Protein AF-A0A961PTL6-F1 (afdb_monomer_lite)

Radius of gyration: 27.82 Å; chains: 1; bounding box: 52×42×67 Å

Secondary structure (DSSP, 8-state):
------S-SHHHHHHHTTSS-------SS--HHHHSSPPP--S-HHHHHSS-HHHHHHHHHHHHHHHHHHHHHHHHHHHHHHHHHHHHHHHHHHT-

Sequence (96 aa):
MHRLRYVAPFFFAALIAGCAPGFPEIEPRFEASARDAPWPDFMPTAMILDADPADFERAAAEIRALNYRAQRLRQRALLLQAPIEIAQDRLRNARR

Structure (mmCIF, N/CA/C/O backbone):
data_AF-A0A961PTL6-F1
#
_entry.id   AF-A0A961PTL6-F1
#
loop_
_atom_site.group_PDB
_atom_site.id
_atom_site.type_symbol
_atom_site.label_atom_id
_atom_site.label_alt_id
_atom_site.label_comp_id
_atom_site.label_asym_id
_atom_site.label_entity_id
_atom_site.label_seq_id
_atom_site.pdbx_PDB_ins_code
_atom_site.Cartn_x
_atom_site.Cartn_y
_atom_site.Cartn_z
_atom_site.occupancy
_atom_site.B_iso_or_equiv
_atom_site.auth_seq_id
_atom_site.auth_comp_id
_atom_site.auth_asym_id
_atom_site.auth_atom_id
_atom_site.pdbx_PDB_model_num
ATOM 1 N N . MET A 1 1 ? -22.112 -22.421 42.036 1.00 39.41 1 MET A N 1
ATOM 2 C CA . MET A 1 1 ? -21.612 -23.723 41.540 1.00 39.41 1 MET A CA 1
ATOM 3 C C . MET A 1 1 ? -21.347 -23.605 40.044 1.00 39.41 1 MET A C 1
ATOM 5 O O . MET A 1 1 ? -22.289 -23.515 39.269 1.00 39.41 1 MET A O 1
ATOM 9 N N . HIS A 1 2 ? -20.074 -23.502 39.656 1.00 39.38 2 HIS A N 1
ATOM 10 C CA . HIS A 1 2 ? -19.629 -23.359 38.267 1.00 39.38 2 HIS A CA 1
ATOM 11 C C . HIS A 1 2 ? -19.557 -24.730 37.582 1.00 39.38 2 HIS A C 1
ATOM 13 O O . HIS A 1 2 ? -18.879 -25.620 38.088 1.00 39.38 2 HIS A O 1
ATOM 19 N N . ARG A 1 3 ? -20.202 -24.900 36.420 1.00 46.59 3 ARG A N 1
ATOM 20 C CA . ARG A 1 3 ? -19.927 -26.024 35.512 1.00 46.59 3 ARG A CA 1
ATOM 21 C C . ARG A 1 3 ? -19.127 -25.518 34.308 1.00 46.59 3 ARG A C 1
ATOM 23 O O . ARG A 1 3 ? -19.655 -24.846 33.428 1.00 46.59 3 ARG A O 1
ATOM 30 N N . LEU A 1 4 ? -17.827 -25.812 34.372 1.00 51.00 4 LEU A N 1
ATOM 31 C CA . LEU A 1 4 ? -16.827 -25.888 33.298 1.00 51.00 4 LEU A CA 1
ATOM 32 C C . LEU A 1 4 ? -17.477 -26.342 31.971 1.00 51.00 4 LEU A C 1
ATOM 34 O O . LEU A 1 4 ? -18.157 -27.362 31.953 1.00 51.00 4 LEU A O 1
ATOM 38 N N . ARG A 1 5 ? -17.431 -25.569 30.871 1.00 59.25 5 ARG A N 1
ATOM 39 C CA . ARG A 1 5 ? -16.279 -25.399 29.950 1.00 59.25 5 ARG A CA 1
ATOM 40 C C . ARG A 1 5 ? -15.563 -26.725 29.713 1.00 59.25 5 ARG A C 1
ATOM 42 O O . ARG A 1 5 ? -14.823 -27.072 30.603 1.00 59.25 5 ARG A O 1
ATOM 49 N N . TYR A 1 6 ? -15.756 -27.392 28.566 1.00 56.16 6 TYR A N 1
ATOM 50 C CA . TYR A 1 6 ? -14.759 -28.201 27.819 1.00 56.16 6 TYR A CA 1
ATOM 51 C C . TYR A 1 6 ? -15.441 -28.915 26.630 1.00 56.16 6 TYR A C 1
ATOM 53 O O . TYR A 1 6 ? -15.659 -30.117 26.662 1.00 56.16 6 TYR A O 1
ATOM 61 N N . VAL A 1 7 ? -15.803 -28.188 25.567 1.00 54.47 7 VAL A N 1
ATOM 62 C CA . VAL A 1 7 ? -16.173 -28.823 24.273 1.00 54.47 7 VAL A CA 1
ATOM 63 C C . VAL A 1 7 ? -15.273 -28.343 23.124 1.00 54.47 7 VAL A C 1
ATOM 65 O O . VAL A 1 7 ? -15.330 -28.852 22.015 1.00 54.47 7 VAL A O 1
ATOM 68 N N . ALA A 1 8 ? -14.353 -27.412 23.382 1.00 53.66 8 ALA A N 1
ATOM 69 C CA . ALA A 1 8 ? -13.593 -26.748 22.326 1.00 53.66 8 ALA A CA 1
ATOM 70 C C . ALA A 1 8 ? -12.129 -27.197 22.082 1.00 53.66 8 ALA A C 1
ATOM 72 O O . ALA A 1 8 ? -11.458 -26.467 21.356 1.00 53.66 8 ALA A O 1
ATOM 73 N N . PRO A 1 9 ? -11.559 -28.310 22.605 1.00 52.81 9 PRO A N 1
ATOM 74 C CA . PRO A 1 9 ? -10.168 -28.622 22.263 1.00 52.81 9 PRO A CA 1
ATOM 75 C C . PRO A 1 9 ? -10.015 -29.297 20.887 1.00 52.81 9 PRO A C 1
ATOM 77 O O . PRO A 1 9 ? -8.949 -29.204 20.289 1.00 52.81 9 PRO A O 1
ATOM 80 N N . PHE A 1 10 ? -11.058 -29.935 20.339 1.00 51.75 10 PHE A N 1
ATOM 81 C CA . PHE A 1 10 ? -10.911 -30.731 19.109 1.00 51.75 10 PHE A CA 1
ATOM 82 C C . PHE A 1 10 ? -10.824 -29.908 17.818 1.00 51.75 10 PHE A C 1
ATOM 84 O O . PHE A 1 10 ? -10.187 -30.342 16.863 1.00 51.75 10 PHE A O 1
ATOM 91 N N . PHE A 1 11 ? -11.410 -28.709 17.779 1.00 51.78 11 PHE A N 1
ATOM 92 C CA . PHE A 1 11 ? -11.436 -27.913 16.546 1.00 51.78 11 PHE A CA 1
ATOM 93 C C . PHE A 1 11 ? -10.107 -27.195 16.263 1.00 51.78 11 PHE A C 1
ATOM 95 O O . PHE A 1 11 ? -9.783 -26.927 15.110 1.00 51.78 11 PHE A O 1
ATOM 102 N N . PHE A 1 12 ? -9.307 -26.913 17.297 1.00 51.88 12 PHE A N 1
ATOM 103 C CA . PHE A 1 12 ? -8.042 -26.188 17.139 1.00 51.88 12 PHE A CA 1
ATOM 104 C C . PHE A 1 12 ? -6.887 -27.087 16.670 1.00 51.88 12 PHE A C 1
ATOM 106 O O . PHE A 1 12 ? -6.002 -26.621 15.960 1.00 51.88 12 PHE A O 1
ATOM 113 N N . ALA A 1 13 ? -6.912 -28.383 17.002 1.00 53.38 13 ALA A N 1
ATOM 114 C CA . ALA A 1 13 ? -5.872 -29.325 16.582 1.00 53.38 13 ALA A CA 1
ATOM 115 C C . ALA A 1 13 ? -5.925 -29.639 15.072 1.00 53.38 13 ALA A C 1
ATOM 117 O O . ALA A 1 13 ? -4.883 -29.804 14.441 1.00 53.38 13 ALA A O 1
ATOM 118 N N . ALA A 1 14 ? -7.120 -29.649 14.470 1.00 53.31 14 ALA A N 1
ATOM 119 C CA . ALA A 1 14 ? -7.286 -29.913 13.038 1.00 53.31 14 ALA A CA 1
ATOM 120 C C . ALA A 1 14 ? -6.770 -28.768 12.142 1.00 53.31 14 ALA A C 1
ATOM 122 O O . ALA A 1 14 ? -6.383 -29.005 11.002 1.00 53.31 14 ALA A O 1
ATOM 123 N N . LEU A 1 15 ? -6.721 -27.535 12.658 1.00 51.97 15 LEU A N 1
ATOM 124 C CA . LEU A 1 15 ? -6.325 -26.350 11.887 1.00 51.97 15 LEU A CA 1
ATOM 125 C C . LEU A 1 15 ? -4.797 -26.166 11.812 1.00 51.97 15 LEU A C 1
ATOM 127 O O . LEU A 1 15 ? -4.300 -25.502 10.908 1.00 51.97 15 LEU A O 1
ATOM 131 N N . ILE A 1 16 ? -4.047 -26.792 12.725 1.00 53.25 16 ILE A N 1
ATOM 132 C CA . ILE A 1 16 ? -2.576 -26.730 12.762 1.00 53.25 16 ILE A CA 1
ATOM 133 C C . ILE A 1 16 ? -1.958 -27.832 11.885 1.00 53.25 16 ILE A C 1
ATOM 135 O O . ILE A 1 16 ? -0.947 -27.597 11.230 1.00 53.25 16 ILE A O 1
ATOM 139 N N . ALA A 1 17 ? -2.602 -29.002 11.790 1.00 53.53 17 ALA A N 1
ATOM 140 C CA . ALA A 1 17 ? -2.128 -30.112 10.957 1.00 53.53 17 ALA A CA 1
ATOM 141 C C . ALA A 1 17 ? -2.189 -29.822 9.443 1.00 53.53 17 ALA A C 1
ATOM 143 O O . ALA A 1 17 ? -1.496 -30.470 8.667 1.00 53.53 17 ALA A O 1
ATOM 144 N N . GLY A 1 18 ? -2.991 -28.840 9.018 1.00 52.59 18 GLY A N 1
ATOM 145 C CA . GLY A 1 18 ? -3.062 -28.407 7.619 1.00 52.59 18 GLY A CA 1
ATOM 146 C C . GLY A 1 18 ? -2.045 -27.329 7.224 1.00 52.59 18 GLY A C 1
ATOM 147 O O . GLY A 1 18 ? -2.005 -26.966 6.053 1.00 52.59 18 GLY A O 1
ATOM 148 N N . CYS A 1 19 ? -1.258 -26.789 8.168 1.00 57.62 19 CYS A N 1
ATOM 149 C CA . CYS A 1 19 ? -0.528 -25.529 7.961 1.00 57.62 19 CYS A CA 1
ATOM 150 C C . CYS A 1 19 ? 0.999 -25.592 8.158 1.00 57.62 19 CYS A C 1
ATOM 152 O O . CYS A 1 19 ? 1.635 -24.543 8.153 1.00 57.62 19 CYS A O 1
ATOM 154 N N . ALA A 1 20 ? 1.606 -26.774 8.322 1.00 53.38 20 ALA A N 1
ATOM 155 C CA . ALA A 1 20 ? 3.055 -26.988 8.164 1.00 53.38 20 ALA A CA 1
ATOM 156 C C . ALA A 1 20 ? 3.411 -28.477 8.367 1.00 53.38 20 ALA A C 1
ATOM 158 O O . ALA A 1 20 ? 2.770 -29.099 9.212 1.00 53.38 20 ALA A O 1
ATOM 159 N N . PRO A 1 21 ? 4.458 -29.052 7.736 1.00 50.78 21 PRO A N 1
ATOM 160 C CA . PRO A 1 21 ? 5.463 -28.421 6.880 1.00 50.78 21 PRO A CA 1
ATOM 161 C C . PRO A 1 21 ? 5.810 -29.292 5.655 1.00 50.78 21 PRO A C 1
ATOM 163 O O . PRO A 1 21 ? 6.560 -30.257 5.745 1.00 50.78 21 PRO A O 1
ATOM 166 N N . GLY A 1 22 ? 5.317 -28.913 4.484 1.00 53.38 22 GLY A N 1
ATOM 167 C CA . GLY A 1 22 ? 5.916 -29.321 3.214 1.00 53.38 22 GLY A CA 1
ATOM 168 C C . GLY A 1 22 ? 6.670 -28.140 2.627 1.00 53.38 22 GLY A C 1
ATOM 169 O O . GLY A 1 22 ? 6.349 -27.712 1.524 1.00 53.38 22 GLY A O 1
ATOM 170 N N . PHE A 1 23 ? 7.570 -27.519 3.397 1.00 54.09 23 PHE A N 1
ATOM 171 C CA . PHE A 1 23 ? 8.484 -26.556 2.789 1.00 54.09 23 PHE A CA 1
ATOM 172 C C . PHE A 1 23 ? 9.328 -27.372 1.806 1.00 54.09 23 PHE A C 1
ATOM 174 O O . PHE A 1 23 ? 9.905 -28.368 2.251 1.00 54.09 23 PHE A O 1
ATOM 181 N N . PRO A 1 24 ? 9.342 -27.053 0.499 1.00 60.50 24 PRO A N 1
ATOM 182 C CA . PRO A 1 24 ? 10.166 -27.800 -0.435 1.00 60.50 24 PRO A CA 1
ATOM 183 C C . PRO A 1 24 ? 11.594 -27.745 0.095 1.00 60.50 24 PRO A C 1
ATOM 185 O O . PRO A 1 24 ? 12.092 -26.662 0.419 1.00 60.50 24 PRO A O 1
ATOM 188 N N . GLU A 1 25 ? 12.212 -28.911 0.275 1.00 59.62 25 GLU A N 1
ATOM 189 C CA . GLU A 1 25 ? 13.624 -28.974 0.614 1.00 59.62 25 GLU A CA 1
ATOM 190 C C . GLU A 1 25 ? 14.355 -28.202 -0.480 1.00 59.62 25 GLU A C 1
ATOM 192 O O . GLU A 1 25 ? 14.315 -28.567 -1.653 1.00 59.62 25 GLU A O 1
ATOM 197 N N . ILE A 1 26 ? 14.938 -27.062 -0.109 1.00 57.88 26 ILE A N 1
ATOM 198 C CA . ILE A 1 26 ? 15.804 -26.315 -1.009 1.00 57.88 26 ILE A CA 1
ATOM 199 C C . ILE A 1 26 ? 16.988 -27.245 -1.227 1.00 57.88 26 ILE A C 1
ATOM 201 O O . ILE A 1 26 ? 17.804 -27.414 -0.318 1.00 57.88 26 ILE A O 1
ATOM 205 N N . GLU A 1 27 ? 17.029 -27.904 -2.384 1.00 61.31 27 GLU A N 1
ATOM 206 C CA . GLU A 1 27 ? 18.135 -28.776 -2.751 1.00 61.31 27 GLU A CA 1
ATOM 207 C C . GLU A 1 27 ? 19.439 -28.010 -2.500 1.00 61.31 27 GLU A C 1
ATOM 209 O O . GLU A 1 27 ? 19.666 -26.949 -3.087 1.00 61.31 27 GLU A O 1
ATOM 214 N N . PRO A 1 28 ? 20.324 -28.499 -1.612 1.00 59.56 28 PRO A N 1
ATOM 215 C CA . PRO A 1 28 ? 21.530 -27.767 -1.225 1.00 59.56 28 PRO A CA 1
ATOM 216 C C . PRO A 1 28 ? 22.565 -27.711 -2.358 1.00 59.56 28 PRO A C 1
ATOM 218 O O . PRO A 1 28 ? 23.683 -27.229 -2.175 1.00 59.56 28 PRO A O 1
ATOM 221 N N . ARG A 1 29 ? 22.225 -28.260 -3.525 1.00 61.16 29 ARG A N 1
ATOM 222 C CA . ARG A 1 29 ? 23.085 -28.421 -4.682 1.00 61.16 29 ARG A CA 1
ATOM 223 C C . ARG A 1 29 ? 22.292 -27.922 -5.875 1.00 61.16 29 ARG A C 1
ATOM 225 O O . ARG A 1 29 ? 21.440 -28.634 -6.380 1.00 61.16 29 ARG A O 1
ATOM 232 N N . PHE A 1 30 ? 22.582 -26.702 -6.316 1.00 59.16 30 PHE A N 1
ATOM 233 C CA . PHE A 1 30 ? 22.186 -26.282 -7.654 1.00 59.16 30 PHE A CA 1
ATOM 234 C C . PHE A 1 30 ? 22.760 -27.307 -8.633 1.00 59.16 30 PHE A C 1
ATOM 236 O O . PHE A 1 30 ? 23.984 -27.403 -8.774 1.00 59.16 30 PHE A O 1
ATOM 243 N N . GLU A 1 31 ? 2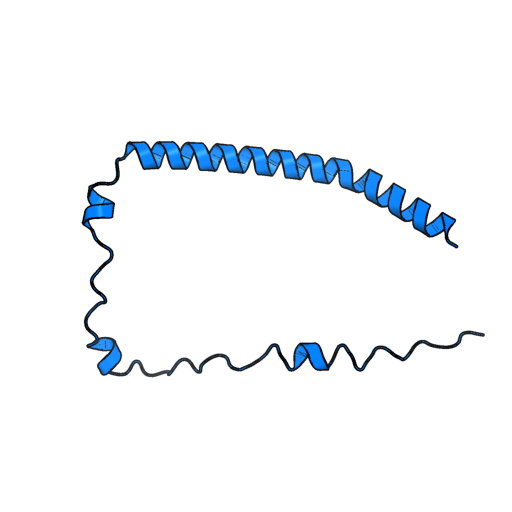1.897 -28.116 -9.243 1.00 68.75 31 GLU A N 1
ATOM 244 C CA . GLU A 1 31 ? 22.313 -29.031 -10.295 1.00 68.75 31 GLU A CA 1
ATOM 245 C C . GLU A 1 31 ? 23.012 -28.237 -11.408 1.00 68.75 31 GLU A C 1
ATOM 247 O O . GLU A 1 31 ? 22.649 -27.093 -11.702 1.00 68.75 31 GLU A O 1
ATOM 252 N N . ALA A 1 32 ? 24.024 -28.832 -12.046 1.00 66.81 32 ALA A N 1
ATOM 253 C CA . ALA A 1 32 ? 24.691 -28.203 -13.189 1.00 66.81 32 ALA A CA 1
ATOM 254 C C . ALA A 1 32 ? 23.680 -27.842 -14.297 1.00 66.81 32 ALA A C 1
ATOM 256 O O . ALA A 1 32 ? 23.802 -26.795 -14.918 1.00 66.81 32 ALA A O 1
ATOM 257 N N . SER A 1 33 ? 22.613 -28.635 -14.437 1.00 64.62 33 SER A N 1
ATOM 258 C CA . SER A 1 33 ? 21.467 -28.390 -15.321 1.00 64.62 33 SER A CA 1
ATOM 259 C C . SER A 1 33 ? 20.756 -27.055 -15.057 1.00 64.62 33 SER A C 1
ATOM 261 O O . SER A 1 33 ? 20.346 -26.396 -16.004 1.00 64.62 33 SER A O 1
ATOM 263 N N . ALA A 1 34 ? 20.630 -26.628 -13.796 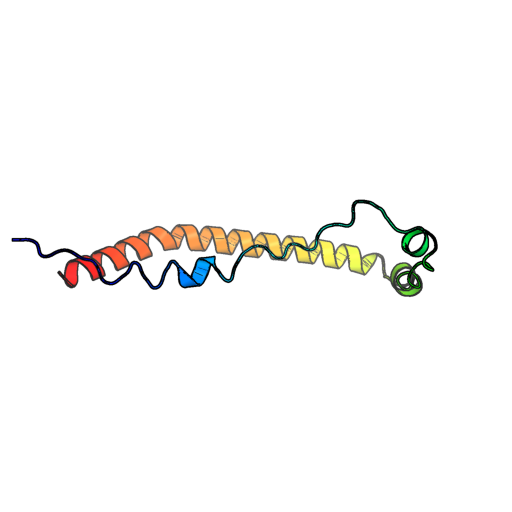1.00 67.50 34 ALA A N 1
ATOM 264 C CA . ALA A 1 34 ? 20.020 -25.351 -13.428 1.00 67.50 34 ALA A CA 1
ATOM 265 C C . ALA A 1 34 ? 20.973 -24.170 -13.661 1.00 67.50 34 ALA A C 1
ATOM 267 O O . ALA A 1 34 ? 20.527 -23.060 -13.942 1.00 67.50 34 ALA A O 1
ATOM 268 N N . ARG A 1 35 ? 22.288 -24.407 -13.561 1.00 64.69 35 ARG A N 1
ATOM 269 C CA . ARG A 1 35 ? 23.322 -23.417 -13.904 1.00 64.69 35 ARG A CA 1
ATOM 270 C C . ARG A 1 35 ? 23.430 -23.206 -15.413 1.00 64.69 35 ARG A C 1
ATOM 272 O O . ARG A 1 35 ? 23.628 -22.076 -15.847 1.00 64.69 35 ARG A O 1
ATOM 279 N N . ASP A 1 36 ? 23.295 -24.286 -16.171 1.00 69.75 36 ASP A N 1
ATOM 280 C CA . ASP A 1 36 ? 23.385 -24.306 -17.631 1.00 69.75 36 ASP A CA 1
ATOM 281 C C . ASP A 1 36 ? 22.010 -24.139 -18.297 1.00 69.75 36 ASP A C 1
ATOM 283 O O . ASP A 1 36 ? 21.896 -24.211 -19.524 1.00 69.75 36 ASP A O 1
ATOM 287 N N . ALA A 1 37 ? 20.954 -23.919 -17.504 1.00 72.69 37 ALA A N 1
ATOM 288 C CA . ALA A 1 37 ? 19.629 -23.640 -18.025 1.00 72.69 37 ALA A CA 1
ATOM 289 C C . ALA A 1 37 ? 19.695 -22.372 -18.892 1.00 72.69 37 ALA A C 1
ATOM 291 O O . ALA A 1 37 ? 20.290 -21.371 -18.474 1.00 72.69 37 ALA A O 1
ATOM 292 N N . PRO A 1 38 ? 19.093 -22.383 -20.095 1.00 70.44 38 PRO A N 1
ATOM 293 C CA . PRO A 1 38 ? 18.983 -21.171 -20.885 1.00 70.44 38 PRO A CA 1
ATOM 294 C C . PRO A 1 38 ? 18.253 -20.131 -20.039 1.00 70.44 38 PRO A C 1
ATOM 296 O O . PRO A 1 38 ? 17.191 -20.415 -19.476 1.00 70.44 38 PRO A O 1
ATOM 299 N N . TRP A 1 39 ? 18.851 -18.946 -19.911 1.00 63.69 39 TRP A N 1
ATOM 300 C CA . TRP A 1 39 ? 18.207 -17.832 -19.230 1.00 63.69 39 TRP A CA 1
ATOM 301 C C . TRP A 1 39 ? 16.811 -17.664 -19.834 1.00 63.69 39 TRP A C 1
ATOM 303 O O . TRP A 1 39 ? 16.717 -17.599 -21.063 1.00 63.69 39 TRP A O 1
ATOM 313 N N . PRO A 1 40 ? 15.736 -17.652 -19.023 1.00 68.19 40 PRO A N 1
ATOM 314 C CA . PRO A 1 40 ? 14.403 -17.428 -19.557 1.00 68.19 40 PRO A CA 1
ATOM 315 C C . PRO A 1 40 ? 14.447 -16.128 -20.353 1.00 68.19 40 PRO A C 1
ATOM 317 O O . PRO A 1 40 ? 14.965 -15.137 -19.829 1.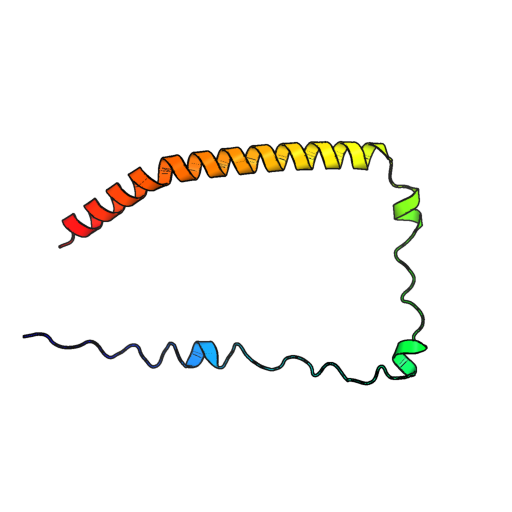00 68.19 40 PRO A O 1
ATOM 320 N N . ASP A 1 41 ? 13.985 -16.177 -21.610 1.00 64.94 41 ASP A N 1
ATOM 321 C CA . ASP A 1 41 ? 14.061 -15.063 -22.556 1.00 64.94 41 ASP A CA 1
ATOM 322 C C . ASP A 1 41 ? 13.684 -13.776 -21.831 1.00 64.94 41 ASP A C 1
ATOM 324 O O . ASP A 1 41 ? 12.564 -13.611 -21.335 1.00 64.94 41 ASP A O 1
ATOM 328 N N . PHE A 1 42 ? 14.710 -12.945 -21.645 1.00 60.25 42 PHE A N 1
ATOM 329 C CA . PHE A 1 42 ? 14.679 -11.847 -20.702 1.00 60.25 42 PHE A CA 1
ATOM 330 C C . PHE A 1 42 ? 13.473 -10.963 -20.990 1.00 60.25 42 PHE A C 1
ATOM 332 O O . PHE A 1 42 ? 13.154 -10.681 -22.147 1.00 60.25 42 PHE A O 1
ATOM 339 N N . MET A 1 43 ? 12.826 -10.539 -19.902 1.00 58.31 43 MET A N 1
ATOM 340 C CA . MET A 1 43 ? 11.733 -9.572 -19.863 1.00 58.31 43 MET A CA 1
ATOM 341 C C . MET A 1 43 ? 11.855 -8.579 -21.032 1.00 58.31 43 MET A C 1
ATOM 343 O O . MET A 1 43 ? 12.912 -7.951 -21.145 1.00 58.31 43 MET A O 1
ATOM 347 N N . PRO A 1 44 ? 10.845 -8.461 -21.916 1.00 63.91 44 PRO A N 1
ATOM 348 C CA . PRO A 1 44 ? 10.998 -7.769 -23.190 1.00 63.91 44 PRO A CA 1
ATOM 349 C C . PRO A 1 44 ? 11.506 -6.345 -22.966 1.00 63.91 44 PRO A C 1
ATOM 351 O O . PRO A 1 44 ? 10.781 -5.472 -22.489 1.00 63.91 44 PRO A O 1
ATOM 354 N N . THR A 1 45 ? 12.776 -6.119 -23.302 1.00 62.97 45 THR A N 1
ATOM 355 C CA . THR A 1 45 ? 13.483 -4.854 -23.057 1.00 62.97 45 THR A CA 1
ATOM 356 C C . THR A 1 45 ? 12.855 -3.701 -23.826 1.00 62.97 45 THR A C 1
ATOM 358 O O . THR A 1 45 ? 12.917 -2.566 -23.365 1.00 62.97 45 THR A O 1
ATOM 361 N N . ALA A 1 46 ? 12.168 -3.997 -24.934 1.00 64.56 46 ALA A N 1
ATOM 362 C CA . ALA A 1 46 ? 11.340 -3.046 -25.667 1.00 64.56 46 ALA A CA 1
ATOM 363 C C . ALA A 1 46 ? 10.315 -2.347 -24.756 1.00 64.56 46 ALA A C 1
ATOM 365 O O . ALA A 1 46 ? 10.217 -1.130 -24.788 1.00 64.56 46 ALA A O 1
ATOM 366 N N . MET A 1 47 ? 9.650 -3.069 -23.841 1.00 63.34 47 MET A N 1
ATOM 367 C CA . MET A 1 47 ? 8.692 -2.446 -22.914 1.00 63.34 47 MET A CA 1
ATOM 368 C C . MET A 1 47 ? 9.352 -1.494 -21.909 1.00 63.34 47 MET A C 1
ATOM 370 O O . MET A 1 47 ? 8.693 -0.591 -21.406 1.00 63.34 47 MET A O 1
ATOM 374 N N . ILE A 1 48 ? 10.632 -1.702 -21.589 1.00 62.94 48 ILE A N 1
ATOM 375 C CA . ILE A 1 48 ? 11.387 -0.827 -20.680 1.00 62.94 48 ILE A CA 1
ATOM 376 C C . ILE A 1 48 ? 11.875 0.416 -21.428 1.00 62.94 48 ILE A C 1
ATOM 378 O O . ILE A 1 48 ? 11.874 1.507 -20.869 1.00 62.94 48 ILE A O 1
ATOM 382 N N . LEU A 1 49 ? 12.303 0.247 -22.679 1.00 66.06 49 LEU A N 1
ATOM 383 C CA . LEU A 1 49 ? 12.847 1.322 -23.508 1.00 66.06 49 LEU A CA 1
ATOM 384 C C . LEU A 1 49 ? 11.753 2.226 -24.097 1.00 66.06 49 LEU A C 1
ATOM 386 O O . LEU A 1 49 ? 12.004 3.412 -24.287 1.00 66.06 49 LEU A O 1
ATOM 390 N N . ASP A 1 50 ? 10.553 1.688 -24.323 1.00 73.38 50 ASP A N 1
ATOM 391 C CA . ASP A 1 50 ? 9.381 2.433 -24.802 1.00 73.38 50 ASP A CA 1
ATOM 392 C C . ASP A 1 50 ? 8.595 3.114 -23.666 1.00 73.38 50 ASP A C 1
ATOM 394 O O . ASP A 1 50 ? 7.626 3.831 -23.924 1.00 73.38 50 ASP A O 1
ATOM 398 N N . ALA A 1 51 ? 8.978 2.893 -22.403 1.00 72.19 51 ALA A N 1
ATOM 399 C CA . ALA A 1 51 ? 8.327 3.530 -21.266 1.00 72.19 51 ALA A CA 1
ATOM 400 C C . ALA A 1 51 ? 8.647 5.033 -21.245 1.00 72.19 51 ALA A C 1
ATOM 402 O O . ALA A 1 51 ? 9.806 5.435 -21.121 1.00 72.19 51 ALA A O 1
ATOM 403 N N . ASP A 1 52 ? 7.613 5.871 -21.334 1.00 79.31 52 ASP A N 1
ATOM 404 C CA . ASP A 1 52 ? 7.772 7.322 -21.287 1.00 79.31 52 ASP A CA 1
ATOM 405 C C . ASP A 1 52 ? 8.266 7.735 -19.885 1.00 79.31 52 ASP A C 1
ATOM 407 O O . ASP A 1 52 ? 7.615 7.408 -18.886 1.00 79.31 52 ASP A O 1
ATOM 411 N N . PRO A 1 53 ? 9.385 8.474 -19.746 1.00 79.06 53 PRO A N 1
ATOM 412 C CA . PRO A 1 53 ? 9.825 9.012 -18.457 1.00 79.06 53 PRO A CA 1
ATOM 413 C C . PRO A 1 53 ? 8.715 9.777 -17.707 1.00 79.06 53 PRO A C 1
ATOM 415 O O . PRO A 1 53 ? 8.670 9.745 -16.474 1.00 79.06 53 PRO A O 1
ATOM 418 N N . ALA A 1 54 ? 7.771 10.400 -18.422 1.00 81.75 54 ALA A N 1
ATOM 419 C CA . ALA A 1 54 ? 6.622 11.073 -17.822 1.00 81.75 54 ALA A CA 1
ATOM 420 C C . ALA A 1 54 ? 5.636 10.114 -17.120 1.00 81.75 54 ALA A C 1
ATOM 422 O O . ALA A 1 54 ? 4.930 10.536 -16.198 1.00 81.75 54 ALA A O 1
ATOM 423 N N . ASP A 1 55 ? 5.574 8.835 -17.511 1.00 82.62 55 ASP A N 1
ATOM 424 C CA . ASP A 1 55 ? 4.770 7.820 -16.817 1.00 82.62 55 ASP A CA 1
ATOM 425 C C . ASP A 1 55 ? 5.309 7.563 -15.403 1.00 82.62 55 ASP A C 1
ATOM 427 O O . ASP A 1 55 ? 4.528 7.435 -14.456 1.00 82.62 55 ASP A O 1
ATOM 431 N N . PHE A 1 56 ? 6.633 7.569 -15.221 1.00 80.06 56 PHE A N 1
ATOM 432 C CA . PHE A 1 56 ? 7.255 7.376 -13.908 1.00 80.06 56 PHE A CA 1
ATOM 433 C C . PHE A 1 56 ? 6.980 8.552 -12.965 1.00 80.06 56 PHE A C 1
ATOM 435 O O . PHE A 1 56 ? 6.686 8.348 -11.783 1.00 80.06 56 PHE A O 1
ATOM 442 N N . GLU A 1 57 ? 7.013 9.787 -13.472 1.00 83.50 57 GLU A N 1
ATOM 443 C CA . GLU A 1 57 ? 6.666 10.971 -12.678 1.00 83.50 57 GLU A CA 1
ATOM 444 C C . GLU A 1 57 ? 5.185 10.980 -12.275 1.00 83.50 57 GLU A C 1
ATOM 446 O O . GLU A 1 57 ? 4.856 11.275 -11.117 1.00 83.50 57 GLU A O 1
ATOM 451 N N . ARG A 1 58 ? 4.291 10.597 -13.199 1.00 87.38 58 ARG A N 1
ATOM 452 C CA . ARG A 1 58 ? 2.856 10.430 -12.923 1.00 87.38 58 ARG A CA 1
ATOM 453 C C . ARG A 1 58 ? 2.611 9.349 -11.872 1.00 87.38 58 ARG A C 1
ATOM 455 O O . ARG A 1 58 ? 1.912 9.619 -10.894 1.00 87.38 58 ARG A O 1
ATOM 462 N N . ALA A 1 59 ? 3.246 8.185 -12.001 1.00 88.62 59 ALA A N 1
ATOM 463 C CA . ALA A 1 59 ? 3.154 7.107 -11.019 1.00 88.62 59 ALA A CA 1
ATOM 464 C C . ALA A 1 59 ? 3.659 7.551 -9.635 1.00 88.62 59 ALA A C 1
ATOM 466 O O . ALA A 1 59 ? 3.011 7.302 -8.617 1.00 88.62 59 ALA A O 1
ATOM 467 N N . ALA A 1 60 ? 4.773 8.288 -9.569 1.00 89.38 60 ALA A N 1
ATOM 468 C CA . ALA A 1 60 ? 5.284 8.827 -8.310 1.00 89.38 60 ALA A CA 1
ATOM 469 C C . ALA A 1 60 ? 4.305 9.824 -7.660 1.00 89.38 60 ALA A C 1
ATOM 471 O O . ALA A 1 60 ? 4.116 9.813 -6.438 1.00 89.38 60 ALA A O 1
ATOM 472 N N . ALA A 1 61 ? 3.660 10.683 -8.454 1.00 90.69 61 ALA A N 1
ATOM 473 C CA . ALA A 1 61 ? 2.626 11.592 -7.965 1.00 90.69 61 ALA A CA 1
ATOM 474 C C . ALA A 1 61 ? 1.389 10.836 -7.451 1.00 90.69 61 ALA A C 1
ATOM 476 O O . ALA A 1 61 ? 0.866 11.170 -6.383 1.00 90.69 61 ALA A O 1
ATOM 477 N N . GLU A 1 62 ? 0.966 9.787 -8.154 1.00 94.62 62 GLU A N 1
ATOM 478 C CA . GLU A 1 62 ? -0.158 8.938 -7.761 1.00 94.62 62 GLU A CA 1
ATOM 479 C C . GLU A 1 62 ? 0.118 8.185 -6.453 1.00 94.62 62 GLU A C 1
ATOM 481 O O . GLU A 1 62 ? -0.705 8.220 -5.534 1.00 94.62 62 GLU A O 1
ATOM 486 N N . ILE A 1 63 ? 1.314 7.608 -6.299 1.00 93.94 63 ILE A N 1
ATOM 487 C CA . ILE A 1 63 ? 1.752 6.951 -5.059 1.00 93.94 63 ILE A CA 1
ATOM 488 C C . ILE A 1 63 ? 1.702 7.930 -3.879 1.00 93.94 63 ILE A C 1
ATOM 490 O O . ILE A 1 63 ? 1.194 7.594 -2.805 1.00 93.94 63 ILE A O 1
ATOM 494 N N . ARG A 1 64 ? 2.178 9.170 -4.059 1.00 94.88 64 ARG A N 1
ATOM 495 C CA . ARG A 1 64 ? 2.094 10.208 -3.015 1.00 94.88 64 ARG A CA 1
ATOM 496 C C . ARG A 1 64 ? 0.642 10.526 -2.648 1.00 94.88 64 ARG A C 1
ATOM 498 O O . ARG A 1 64 ? 0.318 10.606 -1.461 1.00 94.88 64 ARG A O 1
ATOM 505 N N . ALA A 1 65 ? -0.239 10.663 -3.639 1.00 95.25 65 ALA A N 1
ATOM 506 C CA . ALA A 1 65 ? -1.658 10.928 -3.413 1.00 95.25 65 ALA A CA 1
ATOM 507 C C . ALA A 1 65 ? -2.358 9.774 -2.673 1.00 95.25 65 ALA A C 1
ATOM 509 O O . ALA A 1 65 ? -3.143 10.015 -1.748 1.00 95.25 65 ALA A O 1
ATOM 510 N N . LEU A 1 66 ? -2.052 8.524 -3.032 1.00 96.69 66 LEU A N 1
ATOM 511 C CA . LEU A 1 66 ? -2.568 7.328 -2.364 1.00 96.69 66 LEU A CA 1
ATOM 512 C C . LEU A 1 66 ? -2.105 7.252 -0.908 1.00 96.69 66 LEU A C 1
ATOM 514 O O . LEU A 1 66 ? -2.934 7.065 -0.015 1.00 96.69 66 LEU A O 1
ATOM 518 N N . ASN A 1 67 ? -0.818 7.483 -0.649 1.00 97.00 67 ASN A N 1
ATOM 519 C CA . ASN A 1 67 ? -0.269 7.500 0.706 1.00 97.00 67 ASN A CA 1
ATOM 520 C C . ASN A 1 67 ? -0.938 8.563 1.582 1.00 97.00 67 ASN A C 1
ATOM 522 O O . ASN A 1 67 ? -1.325 8.281 2.718 1.00 97.00 67 ASN A O 1
ATOM 526 N N . TYR A 1 68 ? -1.152 9.765 1.044 1.00 96.88 68 TYR A N 1
ATOM 527 C CA . TYR A 1 68 ? -1.864 10.822 1.756 1.00 96.88 68 TYR A CA 1
ATOM 528 C C . TYR A 1 68 ? -3.309 10.422 2.099 1.00 96.88 68 TYR A 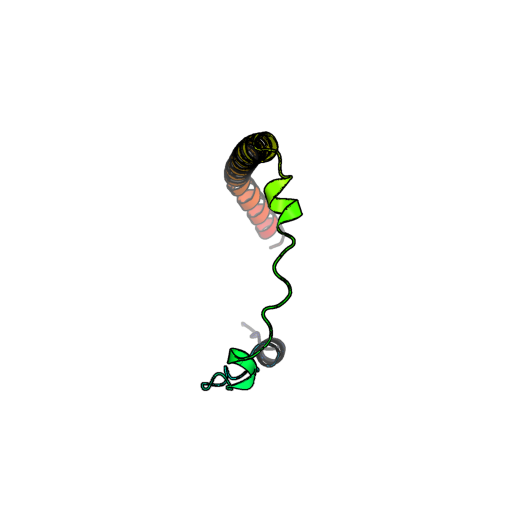C 1
ATOM 530 O O . TYR A 1 68 ? -3.762 10.592 3.235 1.00 96.88 68 TYR A O 1
ATOM 538 N N . ARG A 1 69 ? -4.042 9.831 1.145 1.00 95.81 69 ARG A N 1
ATOM 539 C CA . ARG A 1 69 ? -5.406 9.325 1.388 1.00 95.81 69 ARG A CA 1
ATOM 540 C C . ARG A 1 69 ? -5.420 8.228 2.453 1.00 95.81 69 ARG A C 1
ATOM 542 O O . ARG A 1 69 ? -6.256 8.278 3.356 1.00 95.81 69 ARG A O 1
ATOM 549 N N . ALA A 1 70 ? -4.484 7.283 2.385 1.00 96.38 70 ALA A N 1
ATOM 550 C CA . ALA A 1 70 ? -4.349 6.209 3.364 1.00 96.38 70 ALA A CA 1
ATOM 551 C C . ALA A 1 70 ? -4.082 6.759 4.774 1.00 96.38 70 ALA A C 1
ATOM 553 O O . ALA A 1 70 ? -4.736 6.342 5.729 1.00 96.38 70 ALA A O 1
ATOM 554 N N . GLN A 1 71 ? -3.193 7.749 4.911 1.00 96.88 71 GLN A N 1
ATOM 555 C CA . GLN A 1 71 ? -2.928 8.415 6.191 1.00 96.88 71 GLN A CA 1
ATOM 556 C C . GLN A 1 71 ? -4.175 9.106 6.751 1.00 96.88 71 GLN A C 1
ATOM 558 O O . GLN A 1 71 ? -4.500 8.914 7.925 1.00 96.88 71 GLN A O 1
ATOM 563 N N . ARG A 1 72 ? -4.923 9.845 5.920 1.00 96.12 72 ARG A N 1
ATOM 564 C CA . ARG A 1 72 ? -6.183 10.476 6.351 1.00 96.12 72 ARG A CA 1
ATOM 565 C C . ARG A 1 72 ? -7.213 9.451 6.815 1.00 96.12 72 ARG A C 1
ATOM 567 O O . ARG A 1 72 ? -7.884 9.679 7.819 1.00 96.12 72 ARG A O 1
ATOM 574 N N . LEU A 1 73 ? -7.350 8.329 6.111 1.00 95.62 73 LEU A N 1
ATOM 575 C CA . LEU A 1 73 ? -8.248 7.245 6.521 1.00 95.62 73 LEU A CA 1
ATOM 576 C C . LEU A 1 73 ? -7.821 6.643 7.860 1.00 95.62 73 LEU A C 1
ATOM 578 O O . LEU A 1 73 ? -8.665 6.455 8.733 1.00 95.62 73 LEU A O 1
ATOM 582 N N . ARG A 1 74 ? -6.517 6.422 8.058 1.00 94.00 74 ARG A N 1
ATOM 583 C CA . ARG A 1 74 ? -5.960 5.925 9.324 1.00 94.00 74 ARG A CA 1
ATOM 584 C C . ARG A 1 74 ? -6.268 6.862 10.489 1.00 94.00 74 ARG A C 1
ATOM 586 O O . ARG A 1 74 ? -6.754 6.411 11.519 1.00 94.00 74 ARG A O 1
ATOM 593 N N . GLN A 1 75 ? -6.057 8.165 10.309 1.00 93.38 75 GLN A N 1
ATOM 594 C CA . GLN A 1 75 ? -6.386 9.170 11.324 1.00 93.38 75 GLN A CA 1
ATOM 595 C C . GLN A 1 75 ? -7.881 9.172 11.660 1.00 93.38 75 GLN A C 1
ATOM 597 O O . GLN A 1 75 ? -8.250 9.191 12.831 1.00 93.38 75 GLN A O 1
ATOM 602 N N . ARG A 1 76 ? -8.755 9.095 10.648 1.00 92.56 76 ARG A N 1
ATOM 603 C CA . ARG A 1 76 ? -10.207 9.010 10.871 1.00 92.56 76 ARG A CA 1
ATOM 604 C C . ARG A 1 76 ? -10.596 7.735 11.615 1.00 92.56 76 ARG A C 1
ATOM 606 O O . ARG A 1 76 ? -11.431 7.805 12.508 1.00 92.56 76 ARG A O 1
ATOM 613 N N . ALA A 1 77 ? -9.993 6.598 11.278 1.00 92.56 77 ALA A N 1
ATOM 614 C CA . ALA A 1 77 ? -10.248 5.338 11.965 1.00 92.56 77 ALA A CA 1
ATOM 615 C C . ALA A 1 77 ? -9.872 5.413 13.454 1.00 92.56 77 ALA A C 1
ATOM 617 O O . ALA A 1 77 ? -10.659 4.988 14.292 1.00 92.56 77 ALA A O 1
ATOM 618 N N . LEU A 1 78 ? -8.732 6.030 13.788 1.00 90.75 78 LEU A N 1
ATOM 619 C CA . LEU A 1 78 ? -8.312 6.231 15.181 1.00 90.75 78 LEU A CA 1
ATOM 620 C C . LEU A 1 78 ? -9.309 7.088 15.973 1.00 90.75 78 LEU A C 1
ATOM 622 O O . LEU A 1 78 ? -9.649 6.751 17.102 1.00 90.75 78 LEU A O 1
ATOM 626 N N . LEU A 1 79 ? -9.832 8.161 15.371 1.00 90.31 79 LEU A N 1
ATOM 627 C CA . LEU A 1 79 ? -10.850 9.003 16.015 1.00 90.31 79 LEU A CA 1
ATOM 628 C C . LEU A 1 79 ? -12.172 8.258 16.248 1.00 90.31 79 LEU A C 1
ATOM 630 O O . LEU A 1 79 ? -12.882 8.538 17.211 1.00 90.31 79 LEU A O 1
ATOM 634 N N . LEU A 1 80 ? -12.511 7.315 15.368 1.00 90.62 80 LEU A N 1
ATOM 635 C CA . LEU A 1 80 ? -13.737 6.522 15.460 1.00 90.62 80 LEU A CA 1
ATOM 636 C C . LEU A 1 80 ? -13.600 5.300 16.376 1.00 90.62 80 LEU A C 1
ATOM 638 O O . LEU A 1 80 ? -14.614 4.740 16.785 1.00 90.62 80 LEU A O 1
ATOM 642 N N . GLN A 1 81 ? -12.381 4.891 16.727 1.00 90.12 81 GLN A N 1
ATOM 643 C CA . GLN A 1 81 ? -12.143 3.685 17.515 1.00 90.12 81 GLN A CA 1
ATOM 644 C C . GLN A 1 81 ? -12.763 3.773 18.919 1.00 90.12 81 GLN A C 1
ATOM 646 O O . GLN A 1 81 ? -13.580 2.929 19.282 1.00 90.12 81 GLN A O 1
ATOM 651 N N . ALA A 1 82 ? -12.451 4.829 19.675 1.00 84.38 82 ALA A N 1
ATOM 652 C CA . ALA A 1 82 ? -12.968 5.022 21.032 1.00 84.38 82 ALA A CA 1
ATOM 653 C C . ALA A 1 82 ? -14.514 5.041 21.121 1.00 84.38 82 ALA A C 1
ATOM 655 O O . ALA A 1 82 ? -15.071 4.326 21.957 1.00 84.38 82 ALA A O 1
ATOM 656 N N . PRO A 1 83 ? -15.259 5.792 20.281 1.00 89.25 83 PRO A N 1
ATOM 657 C CA . PRO A 1 83 ? -16.721 5.762 20.343 1.00 89.25 83 PRO A CA 1
ATOM 658 C C . PRO A 1 83 ? -17.312 4.398 19.955 1.00 89.25 83 PRO A C 1
ATOM 660 O O . PRO A 1 83 ? -18.346 4.015 20.506 1.00 89.25 83 PRO A O 1
ATOM 663 N N . ILE A 1 84 ? -16.665 3.643 19.057 1.00 89.62 84 ILE A N 1
ATOM 664 C CA . ILE A 1 84 ? -17.089 2.278 18.713 1.00 89.62 84 ILE A CA 1
ATOM 665 C C . ILE A 1 84 ? -16.901 1.338 19.908 1.00 89.62 84 ILE A C 1
ATOM 667 O O . ILE A 1 84 ? -17.826 0.595 20.235 1.00 89.62 84 ILE A O 1
ATOM 671 N N . GLU A 1 85 ? -15.753 1.388 20.583 1.00 90.38 85 GLU A N 1
ATOM 672 C CA . GLU A 1 85 ? -15.477 0.574 21.775 1.00 90.38 85 GLU A CA 1
ATOM 673 C C . GLU A 1 85 ? -16.505 0.849 22.884 1.00 90.38 85 GLU A C 1
ATOM 675 O O . GLU A 1 85 ? -17.128 -0.078 23.404 1.00 90.38 85 GLU A O 1
ATOM 680 N N . ILE A 1 86 ? -16.800 2.126 23.150 1.00 90.31 86 ILE A N 1
ATOM 681 C CA . ILE A 1 86 ? -17.826 2.532 24.124 1.00 90.31 86 ILE A CA 1
ATOM 682 C C . ILE A 1 86 ? -19.212 1.989 23.740 1.00 90.31 86 ILE A C 1
ATOM 684 O O . ILE A 1 86 ? -19.955 1.505 24.598 1.00 90.31 86 ILE A O 1
ATOM 688 N N . ALA A 1 87 ? -19.593 2.065 22.461 1.00 90.25 87 ALA A N 1
ATOM 689 C CA . ALA A 1 87 ? -20.875 1.542 21.993 1.00 90.25 87 ALA A CA 1
ATOM 690 C C . ALA A 1 87 ? -20.959 0.011 22.137 1.00 90.25 87 ALA A C 1
ATOM 692 O O . ALA A 1 87 ? -21.989 -0.513 22.571 1.00 90.25 87 ALA A O 1
ATOM 693 N N . GLN A 1 88 ? -19.875 -0.703 21.824 1.00 91.06 88 GLN A N 1
ATOM 694 C CA . GLN A 1 88 ? -19.789 -2.155 21.987 1.00 91.06 88 GLN A CA 1
ATOM 695 C C . GLN A 1 88 ? -19.895 -2.574 23.457 1.00 91.06 88 GLN A C 1
ATOM 697 O O . GLN A 1 88 ? -20.616 -3.525 23.766 1.00 91.06 88 GLN A O 1
ATOM 702 N N . ASP A 1 89 ? -19.242 -1.857 24.369 1.00 92.75 89 ASP A N 1
ATOM 703 C CA . ASP A 1 89 ? -19.306 -2.156 25.801 1.00 92.75 89 ASP A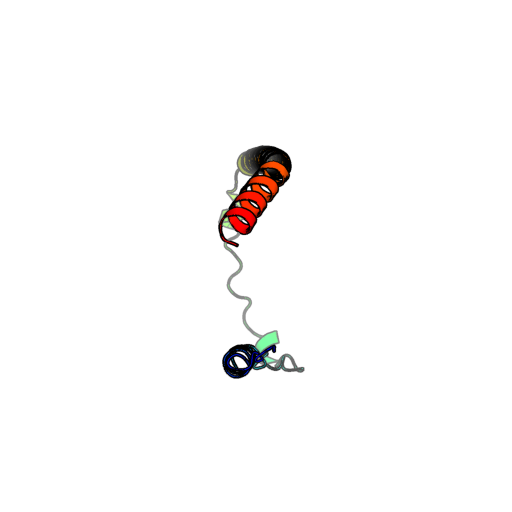 CA 1
ATOM 704 C C . ASP A 1 89 ? -20.692 -1.884 26.391 1.00 92.75 89 ASP A C 1
ATOM 706 O O . ASP A 1 89 ? -21.210 -2.706 27.152 1.00 92.75 89 ASP A O 1
ATOM 710 N N . ARG A 1 90 ? -21.362 -0.802 25.973 1.00 92.19 90 ARG A N 1
ATOM 711 C CA . ARG A 1 90 ? -22.768 -0.555 26.339 1.00 92.19 90 ARG A CA 1
ATOM 712 C C . ARG A 1 90 ? -23.680 -1.695 25.889 1.00 92.19 90 ARG A C 1
ATOM 714 O O . ARG A 1 90 ? -24.502 -2.161 26.674 1.00 92.19 90 ARG A O 1
ATOM 721 N N . LEU A 1 91 ? -23.511 -2.179 24.658 1.00 93.12 91 LEU A N 1
ATOM 722 C CA . LEU A 1 91 ? -24.283 -3.309 24.132 1.00 93.12 91 LEU A CA 1
ATOM 723 C C . LEU A 1 91 ? -24.015 -4.615 24.893 1.00 93.12 91 LEU A C 1
ATOM 725 O O . LEU A 1 91 ? -24.945 -5.391 25.110 1.00 93.12 91 LEU A O 1
ATOM 729 N N . ARG A 1 92 ? -22.769 -4.873 25.309 1.00 92.31 92 ARG A N 1
ATOM 730 C CA . ARG A 1 92 ? -22.428 -6.048 26.131 1.00 92.31 92 ARG A CA 1
ATOM 731 C C . ARG A 1 92 ? -23.069 -5.975 27.512 1.00 92.31 92 ARG A C 1
ATOM 733 O O . ARG A 1 92 ? -23.596 -6.984 27.972 1.00 92.31 92 ARG A O 1
ATOM 740 N N . ASN A 1 93 ? -23.046 -4.802 28.143 1.00 90.38 93 ASN A N 1
ATOM 741 C CA . ASN A 1 93 ? -23.623 -4.599 29.470 1.00 90.38 93 ASN A CA 1
ATOM 742 C C . ASN A 1 93 ? -25.156 -4.667 29.456 1.00 90.38 93 ASN A C 1
ATOM 744 O O . ASN A 1 93 ? -25.728 -5.204 30.389 1.00 90.38 93 ASN A O 1
ATOM 748 N N . ALA A 1 94 ? -25.817 -4.207 28.390 1.00 83.56 94 ALA A N 1
ATOM 749 C CA . ALA A 1 94 ? -27.274 -4.303 28.246 1.00 83.56 94 ALA A CA 1
ATOM 750 C C . ALA A 1 94 ? -27.797 -5.737 28.013 1.00 83.56 94 ALA A C 1
ATOM 752 O O . ALA A 1 94 ? -28.996 -5.975 28.120 1.00 83.56 94 ALA A O 1
ATOM 753 N N . ARG A 1 95 ? -26.922 -6.683 27.641 1.00 81.75 95 ARG A N 1
ATOM 754 C CA . ARG A 1 95 ? -27.270 -8.099 27.411 1.00 81.75 95 ARG A CA 1
ATOM 755 C C . ARG A 1 95 ? -27.011 -9.004 28.622 1.00 81.75 95 ARG A C 1
ATOM 757 O O . ARG A 1 95 ? -27.281 -10.199 28.522 1.00 81.75 95 ARG A O 1
ATOM 764 N N . ARG A 1 96 ? -26.428 -8.474 29.698 1.00 65.94 96 ARG A N 1
ATOM 765 C CA . ARG A 1 96 ? -26.220 -9.182 30.968 1.00 65.94 96 ARG A CA 1
ATOM 766 C C . ARG A 1 96 ? -27.345 -8.850 31.931 1.00 65.94 96 ARG A C 1
ATOM 768 O O . ARG A 1 96 ? -27.718 -9.777 32.675 1.00 65.94 96 ARG A O 1
#

pLDDT: mean 73.42, std 16.97, range [39.38, 97.0]

Foldseek 3Di:
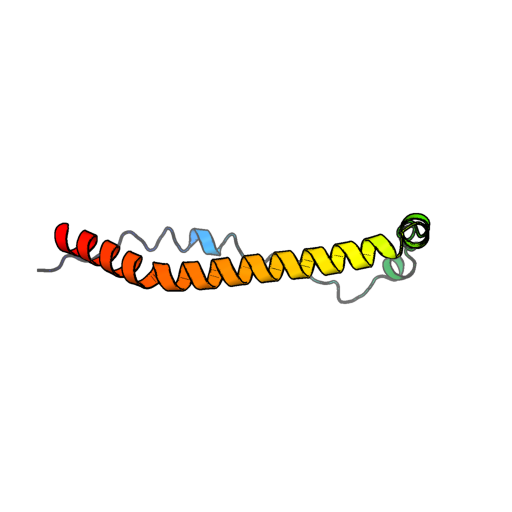DDDDDDPPPPVVVVVVVVPDDPPPPPPPDDPVCNVPPDDDPPDPCCVVVPDDPVVVVVVVVVVVVVVVVVVVVVVVCVVVVVVVVVVVVVVVVVVD